Protein AF-A0A6A5FT35-F1 (afdb_monomer)

Nearest PDB structures (foldseek):
  9bia-assembly1_C  TM=5.979E-01  e=2.355E+00  Mus musculus
  7sqc-assembly1_C3  TM=4.620E-01  e=4.413E+00  Chlamydomonas reinhardtii
  7sqc-assembly1_C2  TM=5.508E-01  e=6.969E+00  Chlamydomonas reinhardtii
  5h5m-assembly2_B  TM=4.288E-01  e=5.872E+00  Caenorhabditis elegans

Foldseek 3Di:
DPPPPVVVVPPPPPVDDPPPQPPPDLALQHHPVLVVVLVVLLVVLVVVLVVLVPPDPPPPLSVVLNVLSVVLNVLSVVLVVLSVPDDRDPVSSVVSVVSSVVSVVSVVVSCVVNDDDDPPQDPVSVVVVVVVVVVCVVDVPPPPDPDPPDDDD

Secondary structure (DSSP, 8-state):
---HHHHGGG--SSS----------TTSSS-HHHHHHHHHHHHHHHHHHHHHHTS-TT-HHHHHHHHHHHHHHHHHHHHHHHHHHS-S-HHHHHHHHHHHHHHHHHHHHHHHHHSPPPPPPPHHHHHHHHHHHHHHHHS-----PPP------

pLDDT: mean 76.24, std 18.83, range [37.91, 96.94]

Sequence (153 aa):
MLRSAELRMISLHDGIIPYERPPRTKYFFLNKFETKVLHAKKELIKGKIFQLENQDGNDALVQHKLELYRTYLTQIRKVFRMQKKLEETWQNRMKVVAAYLNILAGERKLIRAIAPPPPPLTKFQKLVSRVRNVIRSIFPNRRLRPSDNTQNI

Mean predicted aligned error: 15.35 Å

Structure (mmCIF, N/CA/C/O backbone):
data_AF-A0A6A5FT35-F1
#
_entry.id   AF-A0A6A5FT35-F1
#
loop_
_atom_site.group_PDB
_atom_site.id
_atom_site.type_symbol
_atom_site.label_atom_id
_atom_site.label_alt_id
_atom_site.label_comp_id
_atom_site.label_asym_id
_atom_site.label_entity_id
_atom_site.label_seq_id
_atom_site.pdbx_PDB_ins_code
_atom_site.Cartn_x
_atom_site.Cartn_y
_atom_site.Cartn_z
_atom_site.occupancy
_atom_site.B_iso_or_equiv
_atom_site.auth_seq_id
_atom_site.auth_comp_id
_atom_site.auth_asym_id
_atom_site.auth_atom_id
_atom_site.pdbx_PDB_model_num
ATOM 1 N N . MET A 1 1 ? -26.461 -18.110 13.852 1.00 42.62 1 MET A N 1
ATOM 2 C CA . MET A 1 1 ? -27.172 -16.826 14.051 1.00 42.62 1 MET A CA 1
ATOM 3 C C . MET A 1 1 ? -26.137 -15.717 14.223 1.00 42.62 1 MET A C 1
ATOM 5 O O . MET A 1 1 ? -25.525 -15.643 15.273 1.00 42.62 1 MET A O 1
ATOM 9 N N . LEU A 1 2 ? -25.865 -14.926 13.179 1.00 42.78 2 LEU A N 1
ATOM 10 C CA . LEU A 1 2 ? -24.799 -13.899 13.156 1.00 42.78 2 LEU A CA 1
ATOM 11 C C . LEU A 1 2 ? -25.266 -12.585 12.492 1.00 42.78 2 LEU A C 1
ATOM 13 O O . LEU A 1 2 ? -24.467 -11.847 11.938 1.00 42.78 2 LEU A O 1
ATOM 17 N N . ARG A 1 3 ? -26.572 -12.282 12.507 1.00 51.28 3 ARG A N 1
ATOM 18 C CA . ARG A 1 3 ? -27.129 -11.141 11.749 1.00 51.28 3 ARG A CA 1
ATOM 19 C C . ARG A 1 3 ? -27.288 -9.837 12.538 1.00 51.28 3 ARG A C 1
ATOM 21 O O . ARG A 1 3 ? -27.455 -8.792 11.927 1.00 51.28 3 ARG A O 1
ATOM 28 N N . SER A 1 4 ? -27.200 -9.858 13.866 1.00 48.97 4 SER A N 1
ATOM 29 C CA . SER A 1 4 ? -27.572 -8.694 14.690 1.00 48.97 4 SER A CA 1
ATOM 30 C C . SER A 1 4 ? -26.420 -7.713 14.956 1.00 48.97 4 SER A C 1
ATOM 32 O O . SER A 1 4 ? -26.660 -6.524 15.146 1.00 48.97 4 SER A O 1
ATOM 34 N N . ALA A 1 5 ? -25.169 -8.188 14.961 1.00 51.47 5 ALA A N 1
ATOM 35 C CA . ALA A 1 5 ? -23.998 -7.357 15.268 1.00 51.47 5 ALA A CA 1
ATOM 36 C C . ALA A 1 5 ? -23.511 -6.538 14.058 1.00 51.47 5 ALA A C 1
ATOM 38 O O . ALA A 1 5 ? -23.073 -5.401 14.219 1.00 51.47 5 ALA A O 1
ATOM 39 N N . GLU A 1 6 ? -23.645 -7.077 12.843 1.00 46.59 6 GLU A N 1
ATOM 40 C CA . GLU A 1 6 ? -23.277 -6.367 11.608 1.00 46.59 6 GLU A CA 1
ATOM 41 C C . GLU A 1 6 ? -24.262 -5.235 11.275 1.00 46.59 6 GLU A C 1
ATOM 43 O O . GLU A 1 6 ? -23.854 -4.191 10.769 1.00 46.59 6 GLU A O 1
ATOM 48 N N . LEU A 1 7 ? -25.540 -5.384 11.644 1.00 44.22 7 LEU A N 1
ATOM 49 C CA . LEU A 1 7 ? -26.573 -4.375 11.384 1.00 44.22 7 LEU A CA 1
ATOM 50 C C . LEU A 1 7 ? -26.484 -3.140 12.295 1.00 44.22 7 LEU A C 1
ATOM 52 O O . LEU A 1 7 ? -26.948 -2.072 11.906 1.00 44.22 7 LEU A O 1
ATOM 56 N N . ARG A 1 8 ? -25.834 -3.221 13.465 1.00 47.66 8 ARG A N 1
ATOM 57 C CA . ARG A 1 8 ? -25.647 -2.044 14.340 1.00 47.66 8 ARG A CA 1
ATOM 58 C C . ARG A 1 8 ? -24.552 -1.089 13.864 1.00 47.66 8 ARG A C 1
ATOM 60 O O . ARG A 1 8 ? -24.572 0.078 14.233 1.00 47.66 8 ARG A O 1
ATOM 67 N N . MET A 1 9 ? -23.638 -1.538 13.004 1.00 46.88 9 MET A N 1
ATOM 68 C CA . MET A 1 9 ? -22.592 -0.672 12.440 1.00 46.88 9 MET A CA 1
ATOM 69 C C . MET A 1 9 ? -23.076 0.195 11.265 1.00 46.88 9 MET A C 1
ATOM 71 O O . MET A 1 9 ? -22.344 1.080 10.828 1.00 46.88 9 MET A O 1
ATOM 75 N N . ILE A 1 10 ? -24.291 -0.050 10.754 1.00 43.03 10 ILE A N 1
ATOM 76 C CA . ILE A 1 10 ? -24.876 0.653 9.595 1.00 43.03 10 ILE A CA 1
ATOM 77 C C . ILE A 1 10 ? -25.964 1.658 10.027 1.00 43.03 10 ILE A C 1
ATOM 79 O O . ILE A 1 10 ? -26.478 2.416 9.212 1.00 43.03 10 ILE A O 1
ATOM 83 N N . SER A 1 11 ? -26.251 1.773 11.326 1.00 40.59 11 SER A N 1
ATOM 84 C CA . SER A 1 11 ? -27.095 2.840 11.882 1.00 40.59 11 SER A CA 1
ATOM 85 C C . SER A 1 11 ? -26.314 4.161 12.007 1.00 40.59 11 SER A C 1
ATOM 87 O O . SER A 1 11 ? -26.211 4.755 13.075 1.00 40.59 11 SER A O 1
ATOM 89 N N . LEU A 1 12 ? -25.729 4.615 10.898 1.00 47.69 12 LEU A N 1
ATOM 90 C CA . LEU A 1 12 ? -25.117 5.937 10.716 1.00 47.69 12 LEU A CA 1
ATOM 91 C C . LEU A 1 12 ? -26.160 6.978 10.258 1.00 47.69 12 LEU A C 1
ATOM 93 O O . LEU A 1 12 ? -25.798 7.958 9.613 1.00 47.69 12 LEU A O 1
ATOM 97 N N . HIS A 1 13 ? -27.448 6.758 10.547 1.00 43.94 13 HIS A N 1
ATOM 98 C CA . HIS A 1 13 ? -28.528 7.593 10.016 1.00 43.94 13 HIS A CA 1
ATOM 99 C C . HIS A 1 13 ? -28.960 8.769 10.906 1.00 43.94 13 HIS A C 1
ATOM 101 O O . HIS A 1 13 ? -29.529 9.708 10.363 1.00 43.94 13 HIS A O 1
ATOM 107 N N . ASP A 1 14 ? -28.581 8.811 12.190 1.00 43.44 14 ASP A N 1
ATOM 108 C CA . ASP A 1 14 ? -29.078 9.847 13.120 1.00 43.44 14 ASP A CA 1
ATOM 109 C C . ASP A 1 14 ? -27.995 10.782 13.690 1.00 43.44 14 ASP A C 1
ATOM 111 O O . ASP A 1 14 ? -28.213 11.476 14.676 1.00 43.44 14 ASP A O 1
ATOM 115 N N . GLY A 1 15 ? -26.792 10.819 13.107 1.00 46.22 15 GLY A N 1
ATOM 116 C CA . GLY A 1 15 ? -25.751 11.782 13.514 1.00 46.22 15 GLY A CA 1
ATOM 117 C C . GLY A 1 15 ? -25.141 11.566 14.910 1.00 46.22 15 GLY A C 1
ATOM 118 O O . GLY A 1 15 ? -24.218 12.286 15.288 1.00 46.22 15 GLY A O 1
ATOM 119 N N . ILE A 1 16 ? -25.577 10.550 15.657 1.00 45.91 16 ILE A N 1
ATOM 120 C CA . ILE A 1 16 ? -25.011 10.197 16.960 1.00 45.91 16 ILE A CA 1
ATOM 121 C C . ILE A 1 16 ? -23.946 9.119 16.751 1.00 45.91 16 ILE A C 1
ATOM 123 O O . ILE A 1 16 ? -24.238 7.935 16.597 1.00 45.91 16 ILE A O 1
ATOM 127 N N . ILE A 1 17 ? -22.680 9.538 16.735 1.00 53.47 17 ILE A N 1
ATOM 128 C CA . ILE A 1 17 ? -21.546 8.618 16.868 1.00 53.47 17 ILE A CA 1
ATOM 129 C C . ILE A 1 17 ? -21.609 8.068 18.300 1.00 53.47 17 ILE A C 1
ATOM 131 O O . ILE A 1 17 ? -21.490 8.870 19.229 1.00 53.47 17 ILE A O 1
ATOM 135 N N . PRO A 1 18 ? -21.779 6.750 18.525 1.00 49.22 18 PRO A N 1
ATOM 136 C CA . PRO A 1 18 ? -21.770 6.210 19.875 1.00 49.22 18 PRO A CA 1
ATOM 137 C C . PRO A 1 18 ? -20.421 6.532 20.528 1.00 49.22 18 PRO A C 1
ATOM 139 O O . PRO A 1 18 ? -19.366 6.073 20.084 1.00 49.22 18 PRO A O 1
ATOM 142 N N . TYR A 1 19 ? -20.475 7.363 21.571 1.00 47.44 19 TYR A N 1
ATOM 143 C CA . TYR A 1 19 ? -19.347 7.825 22.389 1.00 47.44 19 TYR A CA 1
ATOM 144 C C . TYR A 1 19 ? -18.836 6.737 23.347 1.00 47.44 19 TYR A C 1
ATOM 146 O O . TYR A 1 19 ? -18.111 7.022 24.298 1.00 47.44 19 TYR A O 1
ATOM 154 N N . GLU A 1 20 ? -19.205 5.477 23.123 1.00 50.28 20 GLU A N 1
ATOM 155 C CA . GLU A 1 20 ? -18.593 4.369 23.835 1.00 50.28 20 GLU A CA 1
ATOM 156 C C . GLU A 1 20 ? -17.197 4.176 23.270 1.00 50.28 20 GLU A C 1
ATOM 158 O O . GLU A 1 20 ? -17.022 3.758 22.122 1.00 50.28 20 GLU A O 1
ATOM 163 N N . ARG A 1 21 ? -16.196 4.528 24.086 1.00 49.28 21 ARG A N 1
ATOM 164 C CA . ARG A 1 21 ? -14.797 4.206 23.832 1.00 49.28 21 ARG A CA 1
ATOM 165 C C . ARG A 1 21 ? -14.744 2.701 23.551 1.00 49.28 21 ARG A C 1
ATOM 167 O O . ARG A 1 21 ? -14.958 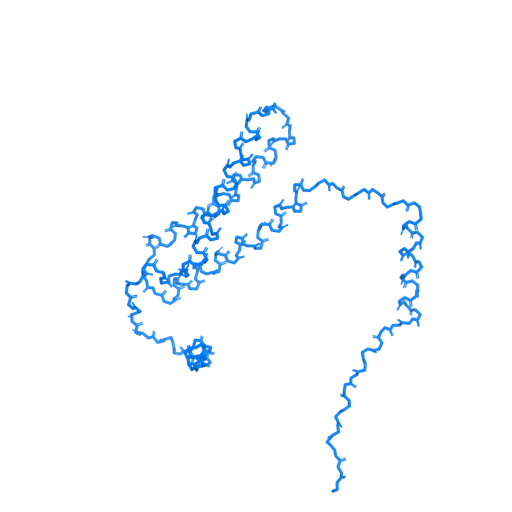1.913 24.474 1.00 49.28 21 ARG A O 1
ATOM 174 N N . PRO A 1 22 ? -14.497 2.290 22.302 1.00 50.09 22 PRO A N 1
ATOM 175 C CA . PRO A 1 22 ? -14.442 0.881 21.977 1.00 50.09 22 PRO A CA 1
ATOM 176 C C . PRO A 1 22 ? -13.322 0.257 22.812 1.00 50.09 22 PRO A C 1
ATOM 178 O O . PRO A 1 22 ? -12.327 0.935 23.099 1.00 50.09 22 PRO A O 1
ATOM 181 N N . PRO A 1 23 ? -13.467 -1.004 23.249 1.00 51.94 23 PRO A N 1
ATOM 182 C CA . PRO A 1 23 ? -12.411 -1.671 23.991 1.00 51.94 23 PRO A CA 1
ATOM 183 C C . PRO A 1 23 ? -11.104 -1.530 23.206 1.00 51.94 23 PRO A C 1
ATOM 185 O O . PRO A 1 23 ? -11.115 -1.724 21.984 1.00 51.94 23 PRO A O 1
ATOM 188 N N . ARG A 1 24 ? -10.015 -1.163 23.909 1.00 53.00 24 ARG A N 1
ATOM 189 C CA . ARG A 1 24 ? -8.640 -1.047 23.386 1.00 53.00 24 ARG A CA 1
ATOM 190 C C . ARG A 1 24 ? -8.233 -2.372 22.766 1.00 53.00 24 ARG A C 1
ATOM 192 O O . ARG A 1 24 ? -7.619 -3.235 23.390 1.00 53.00 24 ARG A O 1
ATOM 199 N N . THR A 1 25 ? -8.660 -2.577 21.540 1.00 62.00 25 THR A N 1
ATOM 200 C CA . THR A 1 25 ? -8.429 -3.791 20.792 1.00 62.00 25 THR A CA 1
ATOM 201 C C . THR A 1 25 ? -7.322 -3.463 19.818 1.00 62.00 25 THR A C 1
ATOM 203 O O . THR A 1 25 ? -7.353 -2.448 19.128 1.00 62.00 25 THR A O 1
ATOM 206 N N . LYS A 1 26 ? -6.354 -4.374 19.700 1.00 68.00 26 LYS A N 1
ATOM 207 C CA . LYS A 1 26 ? -5.246 -4.315 18.729 1.00 68.00 26 LYS A CA 1
ATOM 208 C C . LYS A 1 26 ? -5.698 -4.060 17.272 1.00 68.00 26 LYS A C 1
ATOM 210 O O . LYS A 1 26 ? -4.862 -3.823 16.406 1.00 68.00 26 LYS A O 1
ATOM 215 N N . TYR A 1 27 ? -7.004 -4.130 17.010 1.00 79.31 27 TYR A N 1
ATOM 216 C CA . TYR A 1 27 ? -7.665 -4.060 15.716 1.00 79.31 27 TYR A CA 1
ATOM 217 C C . TYR A 1 27 ? -8.773 -2.994 15.652 1.00 79.31 27 TYR A C 1
ATOM 219 O O . TYR A 1 27 ? -9.692 -3.120 14.844 1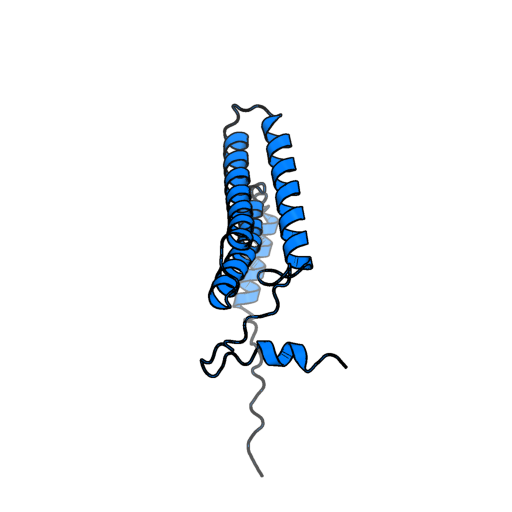.00 79.31 27 TYR A O 1
ATOM 227 N N . PHE A 1 28 ? -8.714 -1.954 16.496 1.00 84.50 28 PHE A N 1
ATOM 228 C CA . PHE A 1 28 ? -9.722 -0.890 16.493 1.00 84.50 28 PHE A CA 1
ATOM 229 C C . PHE A 1 28 ? -9.808 -0.158 15.139 1.00 84.50 28 PHE A C 1
ATOM 231 O O . PHE A 1 28 ? -10.892 0.019 14.577 1.00 84.50 28 PHE A O 1
ATOM 238 N N . PHE A 1 29 ? -8.658 0.256 14.596 1.00 88.50 29 PHE A N 1
ATOM 239 C CA . PHE A 1 29 ? -8.599 1.024 13.351 1.00 88.50 29 PHE A CA 1
ATOM 240 C C . PHE A 1 29 ? -8.837 0.175 12.100 1.00 88.50 29 PHE A C 1
ATOM 242 O O . PHE A 1 29 ? -9.652 0.542 11.258 1.00 88.50 29 PHE A O 1
ATOM 249 N N . LEU A 1 30 ? -8.108 -0.936 11.979 1.00 88.94 30 LEU A N 1
ATOM 250 C CA . LEU A 1 30 ? -8.247 -1.929 10.918 1.00 88.94 30 LEU A CA 1
ATOM 251 C C . LEU A 1 30 ? -8.382 -3.302 11.562 1.00 88.94 30 LEU A C 1
ATOM 253 O O . LEU A 1 30 ? -7.687 -3.614 12.534 1.00 88.94 30 LEU A O 1
ATOM 257 N N . ASN A 1 31 ? -9.222 -4.152 10.987 1.00 88.31 31 ASN A N 1
ATOM 258 C CA . ASN A 1 31 ? -9.375 -5.512 11.470 1.00 88.31 31 ASN A CA 1
ATOM 259 C C . ASN A 1 31 ? -8.092 -6.343 11.221 1.00 88.31 31 ASN A C 1
ATOM 261 O O . ASN A 1 31 ? -7.160 -5.946 10.504 1.00 88.31 31 ASN A O 1
ATOM 265 N N . LYS A 1 32 ? -8.027 -7.536 11.823 1.00 87.19 32 LYS A N 1
ATOM 266 C CA . LYS A 1 32 ? -6.861 -8.431 11.710 1.00 87.19 32 LYS A CA 1
ATOM 267 C C . LYS A 1 32 ? -6.538 -8.801 10.261 1.00 87.19 32 LYS A C 1
ATOM 269 O O . LYS A 1 32 ? -5.362 -8.888 9.902 1.00 87.19 32 LYS A O 1
ATOM 274 N N . PHE A 1 33 ? -7.561 -9.017 9.440 1.00 88.38 33 PHE A N 1
ATOM 275 C CA . PHE A 1 33 ? -7.402 -9.383 8.038 1.00 88.38 33 PHE A CA 1
ATOM 276 C C . PHE A 1 33 ? -6.856 -8.212 7.210 1.00 88.38 33 PHE A C 1
ATOM 278 O O . PHE A 1 33 ? -5.841 -8.366 6.536 1.00 88.38 33 PHE A O 1
ATOM 285 N N . GLU A 1 34 ? -7.447 -7.026 7.329 1.00 89.38 34 GLU A N 1
ATOM 286 C CA . GLU A 1 34 ? -7.016 -5.788 6.668 1.00 89.38 34 GLU A CA 1
ATOM 287 C C . GLU A 1 34 ? -5.564 -5.447 7.015 1.00 89.38 34 GLU A C 1
ATOM 289 O O . GLU A 1 34 ? -4.754 -5.147 6.134 1.00 89.38 34 GLU A O 1
ATOM 294 N N . THR A 1 35 ? -5.203 -5.59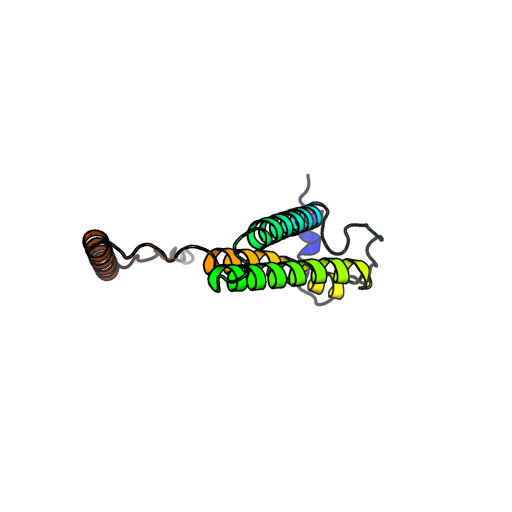0 8.292 1.00 90.25 35 THR A N 1
ATOM 295 C CA . THR A 1 35 ? -3.825 -5.417 8.766 1.00 90.25 35 THR A CA 1
ATOM 296 C C . THR A 1 35 ? -2.875 -6.413 8.097 1.00 90.25 35 THR A C 1
ATOM 298 O O . THR A 1 35 ? -1.803 -6.026 7.624 1.00 90.25 35 THR A O 1
ATOM 301 N N . LYS A 1 36 ? -3.264 -7.694 7.998 1.00 92.06 36 LYS A N 1
ATOM 302 C CA . LYS A 1 36 ? -2.469 -8.734 7.323 1.00 92.06 36 LYS A CA 1
ATOM 303 C C . LYS A 1 36 ? -2.291 -8.426 5.834 1.00 92.06 36 LYS A C 1
ATOM 305 O O . LYS A 1 36 ? -1.178 -8.544 5.324 1.00 92.06 36 LYS A O 1
ATOM 310 N N . VAL A 1 37 ? -3.347 -7.974 5.156 1.00 92.31 37 VAL A N 1
ATOM 311 C CA . VAL A 1 37 ? -3.303 -7.543 3.749 1.00 92.31 37 VAL A CA 1
ATOM 312 C C . VAL A 1 37 ? -2.320 -6.385 3.566 1.00 92.31 37 VAL A C 1
ATOM 314 O O . VAL A 1 37 ? -1.502 -6.413 2.648 1.00 92.31 37 VAL A O 1
ATOM 317 N N . LEU A 1 38 ? -2.347 -5.389 4.454 1.00 94.25 38 LEU A N 1
ATOM 318 C CA . LEU A 1 38 ? -1.443 -4.241 4.390 1.00 94.25 38 LEU A CA 1
ATOM 319 C C . LEU A 1 38 ? 0.028 -4.652 4.591 1.00 94.25 38 LEU A C 1
ATOM 321 O O . LEU A 1 38 ? 0.909 -4.166 3.880 1.00 94.25 38 LEU A O 1
ATOM 325 N N . HIS A 1 39 ? 0.295 -5.581 5.514 1.00 94.81 39 HIS A N 1
ATOM 326 C CA . HIS A 1 39 ? 1.625 -6.166 5.706 1.00 94.81 39 HIS A CA 1
ATOM 327 C C . HIS A 1 39 ? 2.106 -6.936 4.473 1.00 94.81 39 HIS A C 1
ATOM 329 O O . HIS A 1 39 ? 3.224 -6.704 4.019 1.00 94.81 39 HIS A O 1
ATOM 335 N N . ALA A 1 40 ? 1.263 -7.798 3.901 1.00 94.81 40 ALA A N 1
ATOM 336 C CA . ALA A 1 40 ? 1.604 -8.554 2.699 1.00 94.81 40 ALA A CA 1
ATOM 337 C C . ALA A 1 40 ? 1.952 -7.623 1.526 1.00 94.81 40 ALA A C 1
ATOM 339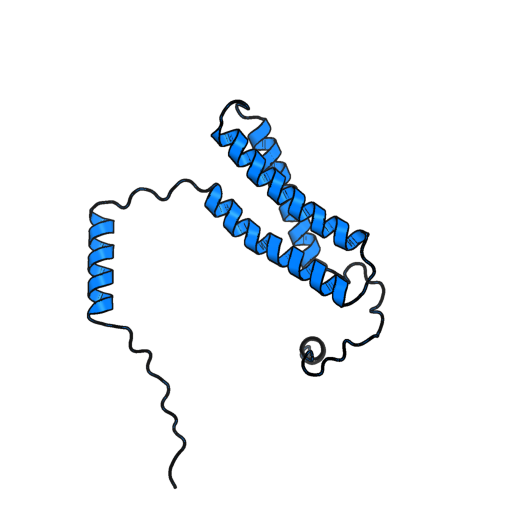 O O . ALA A 1 40 ? 2.975 -7.807 0.870 1.00 94.81 40 ALA A O 1
ATOM 340 N N . LYS A 1 41 ? 1.162 -6.560 1.315 1.00 94.50 41 LYS A N 1
ATOM 341 C CA . LYS A 1 41 ? 1.443 -5.544 0.287 1.00 94.50 41 LYS A CA 1
ATOM 342 C C . LYS A 1 41 ? 2.759 -4.817 0.539 1.00 94.50 41 LYS A C 1
ATOM 344 O O . LYS A 1 41 ? 3.531 -4.616 -0.391 1.00 94.50 41 LYS A O 1
ATOM 349 N N . LYS A 1 42 ? 3.043 -4.437 1.786 1.00 96.62 42 LYS A N 1
ATOM 350 C CA . LYS A 1 42 ? 4.304 -3.780 2.152 1.00 96.62 42 LYS A CA 1
ATOM 351 C C . LYS A 1 42 ? 5.517 -4.634 1.773 1.00 96.62 42 LYS A C 1
ATOM 353 O O . LYS A 1 42 ? 6.458 -4.107 1.182 1.00 96.62 42 LYS A O 1
ATOM 358 N N . GLU A 1 43 ? 5.506 -5.916 2.128 1.00 96.94 43 GLU A N 1
ATOM 359 C CA . GLU A 1 43 ? 6.636 -6.811 1.856 1.00 96.94 43 GLU A CA 1
ATOM 360 C C . GLU A 1 43 ? 6.745 -7.154 0.363 1.00 96.94 43 GLU A C 1
ATOM 362 O O . GLU A 1 43 ? 7.848 -7.137 -0.177 1.00 96.94 43 GLU A O 1
ATOM 367 N N . LEU A 1 44 ? 5.621 -7.315 -0.345 1.00 95.31 44 LEU A N 1
ATOM 368 C CA . LEU A 1 44 ? 5.616 -7.465 -1.805 1.00 95.31 44 LEU A CA 1
ATOM 369 C C . LEU A 1 44 ? 6.306 -6.281 -2.503 1.00 95.31 44 LEU A C 1
ATOM 371 O O . LEU A 1 44 ? 7.161 -6.473 -3.364 1.00 95.31 44 LEU A O 1
ATOM 375 N N . ILE A 1 45 ? 5.951 -5.050 -2.125 1.00 95.50 45 ILE A N 1
ATOM 376 C CA . ILE A 1 45 ? 6.490 -3.835 -2.751 1.00 95.50 45 ILE A CA 1
ATOM 377 C C . ILE A 1 45 ? 7.970 -3.649 -2.422 1.00 95.50 45 ILE A C 1
ATOM 379 O O . ILE A 1 45 ? 8.740 -3.275 -3.300 1.00 95.50 45 ILE A O 1
ATOM 383 N N . LYS A 1 46 ? 8.398 -3.964 -1.195 1.00 95.94 46 LYS A N 1
ATOM 384 C CA . LYS A 1 46 ? 9.827 -4.013 -0.858 1.00 95.94 46 LYS A CA 1
ATOM 385 C C . LYS A 1 46 ? 10.586 -5.007 -1.732 1.00 95.94 46 LYS A C 1
ATOM 387 O O . LYS A 1 46 ? 11.643 -4.657 -2.238 1.00 95.94 46 LYS A O 1
ATOM 392 N N . GLY A 1 47 ? 10.036 -6.205 -1.936 1.00 95.31 47 GLY A N 1
ATOM 393 C CA . GLY A 1 47 ? 10.628 -7.201 -2.828 1.00 95.31 47 GLY A CA 1
ATOM 394 C C . GLY A 1 47 ? 10.768 -6.681 -4.260 1.00 95.31 47 GLY A C 1
ATOM 395 O O . GLY A 1 47 ? 11.803 -6.883 -4.883 1.00 95.31 47 GLY A O 1
ATOM 396 N N . LYS A 1 48 ? 9.769 -5.945 -4.765 1.00 93.69 48 LYS A N 1
ATOM 397 C CA . LYS A 1 48 ? 9.831 -5.308 -6.092 1.00 93.69 48 LYS A CA 1
ATOM 398 C C . LYS A 1 48 ? 10.880 -4.205 -6.185 1.00 93.69 48 LYS A C 1
ATOM 400 O O . LYS A 1 48 ? 11.583 -4.145 -7.185 1.00 93.69 48 LYS A O 1
ATOM 405 N N . ILE A 1 49 ? 11.004 -3.371 -5.155 1.00 94.19 49 ILE A N 1
ATOM 406 C CA . ILE A 1 49 ? 12.053 -2.344 -5.084 1.00 94.19 49 ILE A CA 1
ATOM 407 C C . ILE A 1 49 ? 13.429 -3.009 -5.102 1.00 94.19 49 ILE A C 1
ATOM 409 O O . ILE A 1 49 ? 14.235 -2.674 -5.957 1.00 94.19 49 ILE A O 1
ATOM 413 N N . PHE A 1 50 ? 13.652 -4.011 -4.248 1.00 93.81 50 PHE A N 1
ATOM 414 C CA . PHE A 1 50 ? 14.919 -4.741 -4.189 1.00 93.81 50 PHE A CA 1
ATOM 415 C C . PHE A 1 50 ? 15.283 -5.393 -5.533 1.00 93.81 50 PHE A C 1
ATOM 417 O O . PHE A 1 50 ? 16.419 -5.308 -5.978 1.00 93.81 50 PHE A O 1
ATOM 424 N N . GLN A 1 51 ? 14.311 -6.003 -6.223 1.00 91.50 51 GLN A N 1
ATOM 425 C CA . GLN A 1 51 ? 14.526 -6.581 -7.556 1.00 91.50 51 GLN A CA 1
ATOM 426 C C . GLN A 1 51 ? 14.947 -5.539 -8.598 1.00 91.50 51 GLN A C 1
ATOM 428 O O . GLN A 1 51 ? 15.798 -5.838 -9.427 1.00 91.50 51 GLN A O 1
ATOM 433 N N . LEU A 1 52 ? 14.347 -4.347 -8.571 1.00 89.88 52 LEU A N 1
ATOM 434 C CA . LEU A 1 52 ? 14.654 -3.269 -9.513 1.00 89.88 52 LEU A CA 1
ATOM 435 C C . LEU A 1 52 ? 15.957 -2.536 -9.177 1.00 89.88 52 LEU A C 1
ATOM 437 O O . LEU A 1 52 ? 16.645 -2.100 -10.087 1.00 89.88 52 LEU A O 1
ATOM 441 N N . GLU A 1 53 ? 16.311 -2.411 -7.898 1.00 89.00 53 GLU A N 1
ATOM 442 C CA . GLU A 1 53 ? 17.591 -1.825 -7.469 1.00 89.00 53 GLU A CA 1
ATOM 443 C C . GLU A 1 53 ? 18.793 -2.678 -7.903 1.00 89.00 53 GLU A C 1
ATOM 445 O O . GLU A 1 53 ? 19.879 -2.141 -8.082 1.00 89.00 53 GLU A O 1
ATOM 450 N N . ASN A 1 54 ? 18.584 -3.980 -8.126 1.00 86.12 54 ASN A N 1
ATOM 451 C CA . ASN A 1 54 ? 19.594 -4.894 -8.668 1.00 86.12 54 ASN A CA 1
ATOM 452 C C . ASN A 1 54 ? 19.667 -4.892 -10.213 1.00 86.12 54 ASN A C 1
ATOM 454 O O . ASN A 1 54 ? 20.446 -5.656 -10.779 1.00 86.12 54 ASN A O 1
ATOM 458 N N . GLN A 1 55 ? 18.834 -4.102 -10.900 1.00 84.88 55 GLN A N 1
ATOM 459 C CA . GLN A 1 55 ? 18.920 -3.874 -12.350 1.00 84.88 55 GLN A CA 1
ATOM 460 C C . GLN A 1 55 ? 19.779 -2.637 -12.642 1.00 84.88 55 GLN A C 1
ATOM 462 O O . GLN A 1 55 ? 20.174 -1.925 -11.720 1.00 84.88 55 GLN A O 1
ATOM 467 N N . ASP A 1 56 ? 20.046 -2.355 -13.920 1.00 76.25 56 ASP A N 1
ATOM 468 C CA . ASP A 1 56 ? 20.782 -1.154 -14.322 1.00 76.25 56 ASP A CA 1
ATOM 469 C C . ASP A 1 56 ? 20.094 0.121 -13.814 1.00 76.25 56 ASP A C 1
ATOM 471 O O . ASP A 1 56 ? 19.090 0.592 -14.354 1.00 76.25 56 ASP A O 1
ATOM 475 N N . GLY A 1 57 ? 20.673 0.712 -12.767 1.00 68.88 57 GLY A N 1
ATOM 476 C CA . GLY A 1 57 ? 20.142 1.892 -12.087 1.00 68.88 57 GLY A CA 1
ATOM 477 C C . GLY A 1 57 ? 20.126 3.164 -12.939 1.00 68.88 57 GLY A C 1
ATOM 478 O O . GLY A 1 57 ? 19.533 4.152 -12.522 1.00 68.88 57 GLY A O 1
ATOM 479 N N . ASN A 1 58 ? 20.730 3.159 -14.127 1.00 76.94 58 ASN A N 1
ATOM 480 C CA . ASN A 1 58 ? 20.716 4.302 -15.043 1.00 76.94 58 ASN A CA 1
ATOM 481 C C . ASN A 1 58 ? 19.595 4.234 -16.092 1.00 76.94 58 ASN A C 1
ATOM 483 O O . ASN A 1 58 ? 19.399 5.203 -16.823 1.00 76.94 58 ASN A O 1
ATOM 487 N N . ASP A 1 59 ? 18.831 3.137 -16.165 1.00 88.25 59 ASP A N 1
ATOM 488 C CA . ASP A 1 59 ? 17.661 3.076 -17.041 1.00 88.25 59 ASP A CA 1
ATOM 489 C C . ASP A 1 59 ? 16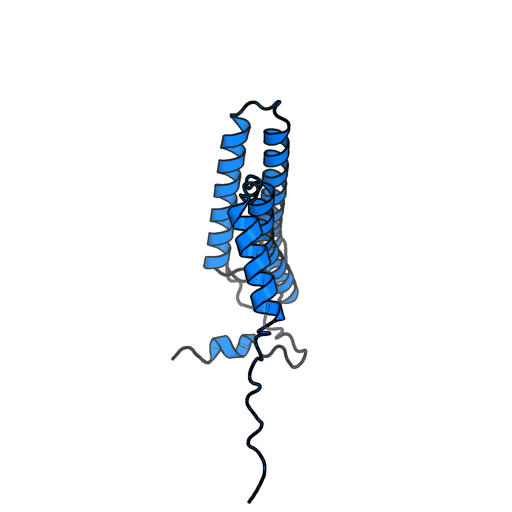.533 3.961 -16.480 1.00 88.25 59 ASP A C 1
ATOM 491 O O . ASP A 1 59 ? 16.010 3.747 -15.380 1.00 88.25 59 ASP A O 1
ATOM 495 N N . ALA A 1 60 ? 16.124 4.959 -17.267 1.00 87.94 60 ALA A N 1
ATOM 496 C CA . ALA A 1 60 ? 15.035 5.870 -16.934 1.00 87.94 60 ALA A CA 1
ATOM 497 C C . ALA A 1 60 ? 13.716 5.133 -16.635 1.00 87.94 60 ALA A C 1
ATOM 499 O O . ALA A 1 60 ? 12.949 5.557 -15.766 1.00 87.94 60 ALA A O 1
ATOM 500 N N . LEU A 1 61 ? 13.451 4.004 -17.302 1.00 88.25 61 LEU A N 1
ATOM 501 C CA . LEU A 1 61 ? 12.266 3.184 -17.045 1.00 88.25 61 LEU A CA 1
ATOM 502 C C . LEU A 1 61 ? 12.344 2.481 -15.688 1.00 88.25 61 LEU A C 1
ATOM 504 O O . LEU A 1 61 ? 11.328 2.370 -14.994 1.00 88.25 61 LEU A O 1
ATOM 508 N N . VAL A 1 62 ? 13.529 2.011 -15.297 1.00 89.81 62 VAL A N 1
ATOM 509 C CA . VAL A 1 62 ? 13.767 1.394 -13.984 1.00 89.81 62 VAL A CA 1
ATOM 510 C C . VAL A 1 62 ? 13.610 2.444 -12.887 1.00 89.81 62 VAL A C 1
ATOM 512 O O . VAL A 1 62 ? 12.872 2.207 -11.927 1.00 89.81 62 VAL A O 1
ATOM 515 N N . GLN A 1 63 ? 14.196 3.632 -13.062 1.00 90.62 63 GLN A N 1
ATOM 516 C CA . GLN A 1 63 ? 14.061 4.747 -12.119 1.00 90.62 63 GLN A CA 1
ATOM 517 C C . GLN A 1 63 ? 12.605 5.189 -11.944 1.00 90.62 63 GLN A C 1
ATOM 519 O O . GLN A 1 63 ? 12.129 5.317 -10.814 1.00 90.62 63 GLN A O 1
ATOM 524 N N . HIS A 1 64 ? 11.853 5.319 -13.040 1.00 91.38 64 HIS A N 1
ATOM 525 C CA . HIS A 1 64 ? 10.435 5.662 -12.969 1.00 91.38 64 HIS A CA 1
ATOM 526 C C . HIS A 1 64 ? 9.615 4.603 -12.209 1.00 91.38 64 HIS A C 1
ATOM 528 O O . HIS A 1 64 ? 8.803 4.927 -11.338 1.00 91.38 64 HIS A O 1
ATOM 534 N N . LYS A 1 65 ? 9.850 3.309 -12.472 1.00 91.56 65 LYS A N 1
ATOM 535 C CA . LYS A 1 65 ? 9.186 2.220 -11.732 1.00 91.56 65 LYS A CA 1
ATOM 536 C C . LYS A 1 65 ? 9.553 2.234 -10.246 1.00 91.56 65 LYS A C 1
ATOM 538 O O . LYS A 1 65 ? 8.673 2.042 -9.403 1.00 91.56 65 LYS A O 1
ATOM 543 N N . LEU A 1 66 ? 10.823 2.468 -9.914 1.00 93.38 66 LEU A N 1
ATOM 544 C CA . LEU A 1 66 ? 11.295 2.584 -8.532 1.00 93.38 66 LEU A CA 1
ATOM 545 C C . LEU A 1 66 ? 10.598 3.727 -7.794 1.00 93.38 66 LEU A C 1
ATOM 547 O O . LEU A 1 66 ? 10.144 3.533 -6.664 1.00 93.38 66 LEU A O 1
ATOM 551 N N . GLU A 1 67 ? 10.459 4.888 -8.427 1.00 94.12 67 GLU A N 1
ATOM 552 C CA . GLU A 1 67 ? 9.749 6.037 -7.865 1.00 94.12 67 GLU A CA 1
ATOM 553 C C . GLU A 1 67 ? 8.285 5.699 -7.545 1.00 94.12 67 GLU A C 1
ATOM 555 O O . GLU A 1 67 ? 7.813 5.940 -6.425 1.00 94.12 67 GLU A O 1
ATOM 560 N N . LEU A 1 68 ? 7.579 5.060 -8.483 1.00 94.94 68 LEU A N 1
ATOM 561 C CA . LEU A 1 68 ? 6.197 4.623 -8.287 1.00 94.94 68 LEU A CA 1
ATOM 562 C C . LEU A 1 68 ? 6.069 3.641 -7.110 1.00 94.94 68 LEU A C 1
ATOM 564 O O . LEU A 1 68 ? 5.199 3.806 -6.245 1.00 94.94 68 LEU A O 1
ATOM 568 N N . TYR A 1 69 ? 6.958 2.646 -7.022 1.00 95.75 69 TYR A N 1
ATOM 569 C CA . TYR A 1 69 ? 6.954 1.682 -5.920 1.00 95.75 69 TYR A CA 1
ATOM 570 C C . TYR A 1 69 ? 7.299 2.320 -4.567 1.00 95.75 69 TYR A C 1
ATOM 572 O O . TYR A 1 69 ? 6.627 2.040 -3.568 1.00 95.75 69 TYR A O 1
ATOM 580 N N . ARG A 1 70 ? 8.303 3.205 -4.507 1.00 95.56 70 ARG A N 1
ATOM 581 C CA . ARG A 1 70 ? 8.701 3.931 -3.285 1.00 95.56 70 ARG A CA 1
ATOM 582 C C . ARG A 1 70 ? 7.587 4.853 -2.788 1.00 95.56 70 ARG A C 1
ATOM 584 O O . ARG A 1 70 ? 7.306 4.894 -1.584 1.00 95.56 70 ARG A O 1
ATOM 591 N N . THR A 1 71 ? 6.898 5.530 -3.703 1.00 96.00 71 THR A N 1
ATOM 592 C CA . THR A 1 71 ? 5.728 6.364 -3.397 1.00 96.00 71 THR A CA 1
ATOM 593 C C . THR A 1 71 ? 4.613 5.526 -2.781 1.00 96.00 71 THR A C 1
ATOM 595 O O . THR A 1 71 ? 4.109 5.844 -1.700 1.00 96.00 71 THR A O 1
ATOM 598 N N . TYR A 1 72 ? 4.272 4.398 -3.403 1.00 96.50 72 TYR A N 1
ATOM 599 C CA . TYR A 1 72 ? 3.232 3.506 -2.897 1.00 96.50 72 TYR A CA 1
ATOM 600 C C . TYR A 1 72 ? 3.597 2.882 -1.535 1.00 96.50 72 TYR A C 1
ATOM 602 O O . TYR A 1 72 ? 2.773 2.847 -0.616 1.00 96.50 72 TYR A O 1
ATOM 610 N N . LEU A 1 73 ? 4.860 2.490 -1.329 1.00 96.69 73 LEU A N 1
ATOM 611 C CA . LEU A 1 73 ? 5.359 2.028 -0.028 1.00 96.69 73 LEU A CA 1
ATOM 612 C C . LEU A 1 73 ? 5.221 3.106 1.059 1.00 96.69 73 LEU A C 1
ATOM 614 O O . LEU A 1 73 ? 4.885 2.800 2.208 1.00 96.69 73 LEU A O 1
ATOM 618 N N . THR A 1 74 ? 5.460 4.370 0.710 1.00 96.75 74 THR A N 1
ATOM 619 C CA . THR A 1 74 ? 5.305 5.511 1.623 1.00 96.75 74 THR A CA 1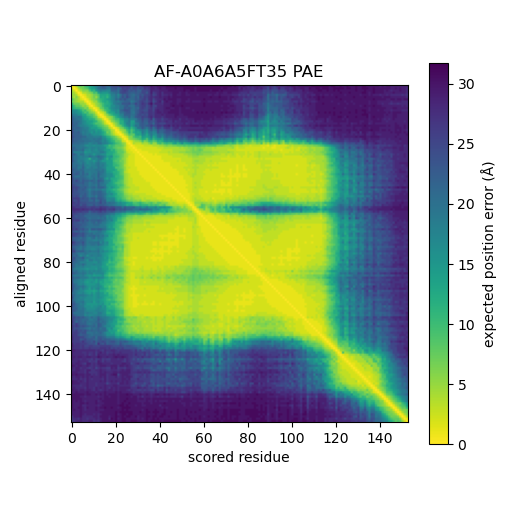
ATOM 620 C C . THR A 1 74 ? 3.850 5.694 2.046 1.00 96.75 74 THR A C 1
ATOM 622 O O . THR A 1 74 ? 3.579 5.881 3.236 1.00 96.75 74 THR A O 1
ATOM 625 N N . GLN A 1 75 ? 2.900 5.542 1.120 1.00 96.31 75 GLN A N 1
ATOM 626 C CA . GLN A 1 75 ? 1.471 5.567 1.439 1.00 96.31 75 GLN A CA 1
ATOM 627 C C . GLN A 1 75 ? 1.096 4.441 2.416 1.00 96.31 75 GLN A C 1
ATOM 629 O O . GLN A 1 75 ? 0.442 4.699 3.427 1.00 96.31 75 GLN A O 1
ATOM 634 N N . ILE A 1 76 ? 1.585 3.214 2.197 1.00 96.44 76 ILE A N 1
ATOM 635 C CA . ILE A 1 76 ? 1.365 2.088 3.123 1.00 96.44 76 ILE A CA 1
ATOM 636 C C . ILE A 1 76 ? 1.934 2.398 4.519 1.00 96.44 76 ILE A C 1
ATOM 638 O O . ILE A 1 76 ? 1.266 2.199 5.538 1.00 96.44 76 ILE A O 1
ATOM 642 N N . ARG A 1 77 ? 3.162 2.931 4.594 1.00 96.62 77 ARG A N 1
ATOM 643 C CA . ARG A 1 77 ? 3.798 3.335 5.863 1.00 96.62 77 ARG A CA 1
ATOM 644 C C . ARG A 1 77 ? 2.995 4.413 6.593 1.00 96.62 77 ARG A C 1
ATOM 646 O O . ARG A 1 77 ? 2.950 4.386 7.823 1.00 96.62 77 ARG A O 1
ATOM 653 N N . LYS A 1 78 ? 2.344 5.331 5.870 1.00 96.44 78 LYS A N 1
ATOM 654 C CA . LYS A 1 78 ? 1.462 6.352 6.453 1.00 96.44 78 LYS A CA 1
ATOM 655 C C . LYS A 1 78 ? 0.291 5.710 7.198 1.00 96.44 78 LYS A C 1
ATOM 657 O O . LYS A 1 78 ? 0.060 6.075 8.345 1.00 96.44 78 LYS A O 1
ATOM 662 N N . VAL A 1 79 ? -0.367 4.705 6.616 1.00 96.00 79 VAL A N 1
ATOM 663 C CA . VAL A 1 79 ? -1.469 3.973 7.274 1.00 96.00 79 VAL A CA 1
ATOM 664 C C . VAL A 1 79 ? -0.989 3.286 8.558 1.00 96.00 79 VAL A C 1
ATOM 666 O O . VAL A 1 79 ? -1.634 3.399 9.598 1.00 96.00 79 VAL A O 1
ATOM 669 N N . PHE A 1 80 ? 0.181 2.638 8.538 1.00 94.88 80 PHE A N 1
ATOM 670 C CA . PHE A 1 80 ? 0.770 2.063 9.756 1.00 94.88 80 PHE A CA 1
ATOM 671 C C . PHE A 1 80 ? 1.101 3.116 10.821 1.00 94.88 80 PHE A C 1
ATOM 673 O O . PHE A 1 80 ? 0.894 2.873 12.007 1.00 94.88 80 PHE A O 1
ATOM 680 N N . ARG A 1 81 ? 1.613 4.288 10.424 1.00 95.19 81 ARG A N 1
ATOM 681 C CA . ARG A 1 81 ? 1.876 5.393 11.359 1.00 95.19 81 ARG A CA 1
ATOM 682 C C . ARG A 1 81 ? 0.585 5.941 11.959 1.00 95.19 81 ARG A C 1
ATOM 684 O O . ARG A 1 81 ? 0.563 6.189 13.157 1.00 95.19 81 ARG A O 1
ATOM 691 N N . MET A 1 82 ? -0.472 6.088 11.160 1.00 93.69 82 MET A N 1
ATOM 692 C CA . MET A 1 82 ? -1.787 6.531 11.633 1.00 93.69 82 MET A CA 1
ATOM 693 C C . MET A 1 82 ? -2.334 5.581 12.702 1.00 93.69 82 MET A C 1
ATOM 695 O O . MET A 1 82 ? -2.696 6.044 13.773 1.00 93.69 82 MET A O 1
ATOM 699 N N . GLN A 1 83 ? -2.275 4.266 12.469 1.00 89.69 83 GLN A N 1
ATOM 700 C CA . GLN A 1 83 ? -2.701 3.261 13.454 1.00 89.69 83 GLN A CA 1
ATOM 701 C C . GLN A 1 83 ? -1.927 3.315 14.780 1.00 89.69 83 GLN A C 1
ATOM 703 O O . GLN A 1 83 ? -2.458 2.914 15.806 1.00 89.69 83 GLN A O 1
ATOM 708 N N . LYS A 1 84 ? -0.668 3.774 14.765 1.00 89.75 84 LYS A N 1
ATOM 709 C CA . LYS A 1 84 ? 0.178 3.862 15.967 1.00 89.75 84 LYS A CA 1
ATOM 710 C C . LYS A 1 84 ? 0.066 5.188 16.713 1.00 89.75 84 LYS A C 1
ATOM 712 O O . LYS A 1 84 ? 0.332 5.219 17.906 1.00 89.75 84 LYS A O 1
ATOM 717 N N . LYS A 1 85 ? -0.196 6.284 15.996 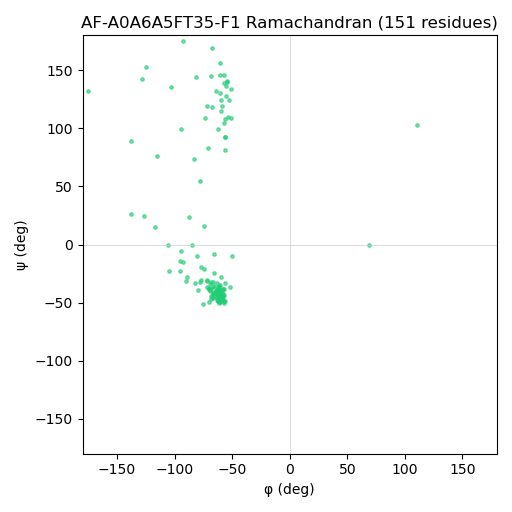1.00 91.69 85 LYS A N 1
ATOM 718 C CA . LYS A 1 85 ? -0.108 7.649 16.538 1.00 91.69 85 LYS A CA 1
ATOM 719 C C . LYS A 1 85 ? -1.459 8.294 16.813 1.00 91.69 85 LYS A C 1
ATOM 721 O O . LYS A 1 85 ? -1.502 9.253 17.570 1.00 91.69 85 LYS A O 1
ATOM 726 N N . LEU A 1 86 ? -2.524 7.845 16.153 1.00 89.12 86 LEU A N 1
ATOM 727 C CA . LEU A 1 86 ? -3.848 8.413 16.368 1.00 89.12 86 LEU A CA 1
ATOM 728 C C . LEU A 1 86 ? -4.484 7.813 17.615 1.00 89.12 86 LEU A C 1
ATOM 730 O O . LEU A 1 86 ? -4.346 6.623 17.889 1.00 89.12 86 LEU A O 1
ATOM 734 N N . GLU A 1 87 ? -5.231 8.645 18.327 1.00 89.25 87 GLU A N 1
ATOM 735 C CA . GLU A 1 87 ? -6.100 8.185 19.398 1.00 89.25 87 GLU A CA 1
ATOM 736 C C . GLU A 1 87 ? -7.261 7.363 18.836 1.00 89.25 87 GLU A C 1
ATOM 738 O O . GLU A 1 87 ? -7.779 7.646 17.746 1.00 89.25 87 GLU A O 1
ATOM 743 N N . GLU A 1 88 ? -7.672 6.350 19.593 1.00 86.81 88 GLU A N 1
ATOM 744 C CA . GLU A 1 88 ? -8.763 5.442 19.246 1.00 86.81 88 GLU A CA 1
ATOM 745 C C . GLU A 1 88 ? -10.123 6.151 19.339 1.00 86.81 88 GLU A C 1
ATOM 747 O O . GLU A 1 88 ? -10.836 6.066 20.336 1.00 86.81 88 GLU A O 1
ATOM 752 N N . THR A 1 89 ? -10.476 6.868 18.273 1.00 87.69 89 THR A N 1
ATOM 753 C CA . THR A 1 89 ? -11.781 7.511 18.080 1.00 87.69 89 THR A CA 1
ATOM 754 C C . THR A 1 89 ? -12.414 7.055 16.767 1.00 87.69 89 THR A C 1
ATOM 756 O O . THR A 1 89 ? -11.711 6.730 15.805 1.00 87.69 89 THR A O 1
ATOM 759 N N . TRP A 1 90 ? -13.748 7.063 16.680 1.00 82.88 90 TRP A N 1
ATOM 760 C CA . TRP A 1 90 ? -14.469 6.716 15.445 1.00 82.88 90 TRP A CA 1
ATOM 761 C C . TRP A 1 90 ? -14.068 7.594 14.254 1.00 82.88 90 TRP A C 1
ATOM 763 O O . TRP A 1 90 ? -13.889 7.092 13.145 1.00 82.88 90 TRP A O 1
ATOM 773 N N . GLN A 1 91 ? -13.839 8.889 14.485 1.00 87.88 91 GLN A N 1
ATOM 774 C CA . GLN A 1 91 ? -13.357 9.805 13.450 1.00 87.88 91 GLN A CA 1
ATOM 775 C C . GLN A 1 91 ? -11.977 9.389 12.920 1.00 87.88 91 GLN A C 1
ATOM 777 O O . GLN A 1 91 ? -11.757 9.340 11.708 1.00 87.88 91 GLN A O 1
ATOM 782 N N . ASN A 1 92 ? -11.042 9.041 13.809 1.00 90.50 92 ASN A N 1
ATOM 783 C CA . ASN A 1 92 ? -9.715 8.576 13.407 1.00 90.50 92 ASN A CA 1
ATOM 784 C C . ASN A 1 92 ? -9.770 7.199 12.740 1.00 90.50 92 ASN A C 1
ATOM 786 O O . ASN A 1 92 ? -9.045 6.969 11.772 1.00 90.50 92 ASN A O 1
ATOM 790 N N . ARG A 1 93 ? -10.679 6.320 13.173 1.00 88.25 93 ARG A N 1
ATOM 791 C CA . ARG A 1 93 ? -10.980 5.062 12.483 1.00 88.25 93 ARG A CA 1
ATOM 792 C C . ARG A 1 93 ? -11.415 5.294 11.048 1.00 88.25 93 ARG A C 1
ATOM 794 O O . ARG A 1 93 ? -10.802 4.720 10.154 1.00 88.25 93 ARG A O 1
ATOM 801 N N . MET A 1 94 ? -12.370 6.185 10.802 1.00 89.31 94 MET A N 1
ATOM 802 C CA . MET A 1 94 ? -12.782 6.519 9.436 1.00 89.31 94 MET A CA 1
ATOM 803 C C . MET A 1 94 ? -11.617 7.061 8.598 1.00 89.31 94 MET A C 1
ATOM 805 O O . MET A 1 94 ? -11.454 6.651 7.450 1.00 89.31 94 MET A O 1
ATOM 809 N N . LYS A 1 95 ? -10.740 7.897 9.175 1.00 92.12 95 LYS A N 1
ATOM 810 C CA . LYS A 1 95 ? -9.523 8.377 8.493 1.00 92.12 95 LYS A CA 1
ATOM 811 C C . LYS A 1 95 ? -8.570 7.235 8.126 1.00 92.12 95 LYS A C 1
ATOM 813 O O . LYS A 1 95 ? -8.044 7.218 7.013 1.00 92.12 95 LYS A O 1
ATOM 818 N N . VAL A 1 96 ? -8.325 6.291 9.039 1.00 92.69 96 VAL A N 1
ATOM 819 C CA . VAL A 1 96 ? -7.437 5.144 8.780 1.00 92.69 96 VAL A CA 1
ATOM 820 C C . VAL A 1 96 ? -8.044 4.207 7.737 1.00 92.69 96 VAL A C 1
ATOM 822 O O . VAL A 1 96 ? -7.344 3.815 6.805 1.00 92.69 96 VAL A O 1
ATOM 825 N N . VAL A 1 97 ? -9.336 3.889 7.850 1.00 91.31 97 VAL A N 1
ATOM 826 C CA . VAL A 1 97 ? -10.061 3.039 6.894 1.00 91.31 97 VAL A CA 1
ATOM 827 C C . VAL A 1 97 ? -10.064 3.672 5.502 1.00 91.31 97 VAL A C 1
AT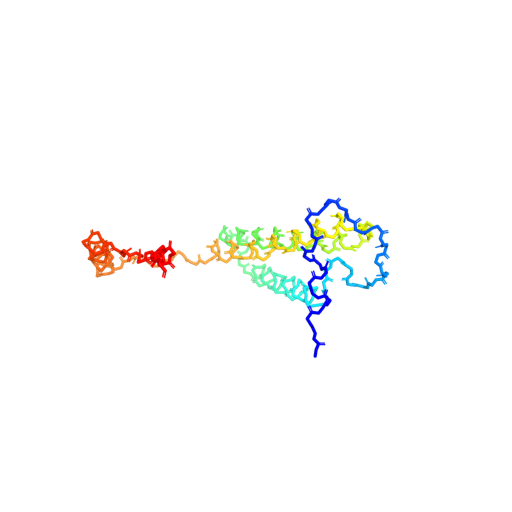OM 829 O O . VAL A 1 97 ? -9.732 3.003 4.527 1.00 91.31 97 VAL A O 1
ATOM 832 N N . ALA A 1 98 ? -10.335 4.975 5.390 1.00 92.25 98 ALA A N 1
ATOM 833 C CA . ALA A 1 98 ? -10.257 5.689 4.116 1.00 92.25 98 ALA A CA 1
ATOM 834 C C . ALA A 1 98 ? -8.842 5.634 3.516 1.00 92.25 98 ALA A C 1
ATOM 836 O O . ALA A 1 98 ? -8.673 5.371 2.325 1.00 92.25 98 ALA A O 1
ATOM 837 N N . ALA A 1 99 ? -7.806 5.821 4.339 1.00 94.25 99 ALA A N 1
ATOM 838 C CA . ALA A 1 99 ? -6.424 5.694 3.891 1.00 94.25 99 ALA A CA 1
ATOM 839 C C . ALA A 1 99 ? -6.095 4.262 3.428 1.00 94.25 99 ALA A C 1
ATOM 841 O O . ALA A 1 99 ? -5.425 4.099 2.412 1.00 94.25 99 ALA A O 1
ATOM 842 N N . TYR A 1 100 ? -6.604 3.234 4.112 1.00 94.56 100 TYR A N 1
ATOM 843 C CA . TYR A 1 100 ? -6.484 1.833 3.701 1.00 94.56 100 TYR A CA 1
ATOM 844 C C . TYR A 1 100 ? -7.171 1.557 2.354 1.00 94.56 100 TYR A C 1
ATOM 846 O O . TYR A 1 100 ? -6.555 0.973 1.462 1.00 94.56 100 TYR A O 1
ATOM 854 N N . LEU A 1 101 ? -8.402 2.033 2.151 1.00 91.62 101 LEU A N 1
ATOM 855 C CA . LEU A 1 101 ? -9.111 1.895 0.874 1.00 91.62 101 LEU A CA 1
ATOM 856 C C . LEU A 1 101 ? -8.369 2.599 -0.272 1.00 91.62 101 LEU A C 1
ATOM 858 O O . LEU A 1 101 ? -8.286 2.062 -1.380 1.00 91.62 101 LEU A O 1
ATOM 862 N N . ASN A 1 102 ? -7.746 3.748 0.004 1.00 93.81 102 ASN A N 1
ATOM 863 C CA . ASN A 1 102 ? -6.891 4.439 -0.959 1.00 93.81 102 ASN A CA 1
ATOM 864 C C . ASN A 1 102 ? -5.657 3.618 -1.357 1.00 93.81 102 ASN A C 1
ATOM 866 O O . ASN A 1 102 ? -5.261 3.681 -2.518 1.00 93.81 102 ASN A O 1
ATOM 870 N N . ILE A 1 103 ? -5.082 2.808 -0.457 1.00 94.44 103 ILE A N 1
ATOM 871 C CA . ILE A 1 103 ? -4.023 1.849 -0.818 1.00 94.44 103 ILE A CA 1
ATOM 872 C C . ILE A 1 103 ? -4.557 0.825 -1.822 1.00 94.44 103 ILE A C 1
ATOM 874 O O . ILE A 1 103 ? -3.943 0.616 -2.866 1.00 94.44 103 ILE A O 1
ATOM 878 N N . LEU A 1 104 ? -5.724 0.228 -1.562 1.00 91.06 104 LEU A N 1
ATOM 879 C CA . LEU A 1 104 ? -6.312 -0.770 -2.466 1.00 91.06 104 LEU A CA 1
ATOM 880 C C . LEU A 1 104 ? -6.618 -0.187 -3.855 1.00 91.06 104 LEU A C 1
ATOM 882 O O . LEU A 1 104 ? -6.362 -0.824 -4.877 1.00 91.06 104 LEU A O 1
ATOM 886 N N . ALA A 1 105 ? -7.141 1.038 -3.908 1.00 88.38 105 ALA A N 1
ATOM 887 C CA . ALA A 1 105 ? -7.386 1.737 -5.166 1.00 88.38 105 ALA A CA 1
ATOM 888 C C . ALA A 1 105 ? -6.078 2.146 -5.867 1.00 88.38 105 ALA A C 1
ATOM 890 O O . ALA A 1 105 ? -5.962 2.026 -7.090 1.00 88.38 105 ALA A O 1
ATOM 891 N N . GLY A 1 106 ? -5.090 2.606 -5.097 1.00 87.19 106 GLY A N 1
ATOM 892 C CA . GLY A 1 106 ? -3.761 2.987 -5.567 1.00 87.19 106 GLY A CA 1
ATOM 893 C C . GLY A 1 106 ? -3.003 1.823 -6.196 1.00 87.19 106 GLY A C 1
ATOM 894 O O . GLY A 1 106 ? -2.354 2.015 -7.218 1.00 87.19 106 GLY A O 1
ATOM 895 N N . GLU A 1 107 ? -3.167 0.604 -5.683 1.00 88.56 107 GLU A N 1
ATOM 896 C CA . GLU A 1 107 ? -2.573 -0.602 -6.269 1.00 88.56 107 GLU A CA 1
ATOM 897 C C . GLU A 1 107 ? -3.003 -0.813 -7.721 1.00 88.56 107 GLU A C 1
ATOM 899 O O . GLU A 1 107 ? -2.178 -1.074 -8.593 1.00 88.56 107 GLU A O 1
ATOM 904 N N . ARG A 1 108 ? -4.299 -0.649 -8.009 1.00 85.38 108 ARG A N 1
ATOM 905 C CA . ARG A 1 108 ? -4.819 -0.784 -9.376 1.00 85.38 108 ARG A CA 1
ATOM 906 C C . ARG A 1 108 ? -4.207 0.260 -10.305 1.00 85.38 108 ARG A C 1
ATOM 908 O O . ARG A 1 108 ? -3.949 -0.041 -11.467 1.00 85.38 108 ARG A O 1
ATOM 915 N N . LYS A 1 109 ? -3.976 1.478 -9.802 1.00 87.19 109 LYS A N 1
ATOM 916 C CA . LYS A 1 109 ? -3.307 2.549 -10.555 1.00 87.19 109 LYS A CA 1
ATOM 917 C C . LYS A 1 109 ? -1.834 2.219 -10.791 1.00 87.19 109 LYS A C 1
ATOM 919 O O . LYS A 1 109 ? -1.379 2.339 -11.920 1.00 87.19 109 LYS A O 1
ATOM 924 N N . LEU A 1 110 ? -1.133 1.736 -9.766 1.00 89.88 110 LEU A N 1
ATOM 925 C CA . LEU A 1 110 ? 0.263 1.307 -9.846 1.00 89.88 110 LEU A CA 1
ATOM 926 C C . LEU A 1 110 ? 0.448 0.194 -10.884 1.00 89.88 110 LEU A C 1
ATOM 928 O O . LEU A 1 110 ? 1.310 0.298 -11.749 1.00 89.88 110 LEU A O 1
ATOM 932 N N . ILE A 1 111 ? -0.400 -0.838 -10.845 1.00 86.56 111 ILE A N 1
ATOM 933 C CA . ILE A 1 111 ? -0.366 -1.939 -11.816 1.00 86.56 111 ILE A CA 1
ATOM 934 C C . ILE A 1 111 ? -0.567 -1.404 -13.234 1.00 86.56 111 ILE A C 1
ATOM 936 O O . ILE A 1 111 ? 0.182 -1.776 -14.127 1.00 86.56 111 ILE A O 1
ATOM 940 N N . ARG A 1 112 ? -1.538 -0.509 -13.450 1.00 84.94 112 ARG A N 1
ATOM 941 C CA . ARG A 1 112 ? -1.786 0.086 -14.773 1.00 84.94 112 ARG A CA 1
ATOM 942 C C . ARG A 1 112 ? -0.639 0.964 -15.267 1.00 84.94 112 ARG A C 1
ATOM 944 O O . ARG A 1 112 ? -0.395 0.975 -16.462 1.00 84.94 112 ARG A O 1
ATOM 951 N N . ALA A 1 113 ? 0.028 1.689 -14.373 1.00 85.31 113 ALA A N 1
ATOM 952 C CA . ALA A 1 113 ? 1.150 2.555 -14.725 1.00 85.31 113 ALA A CA 1
ATOM 953 C C . ALA A 1 113 ? 2.411 1.760 -15.103 1.00 85.31 113 ALA A C 1
ATOM 955 O O . ALA A 1 113 ? 3.199 2.215 -15.922 1.00 85.31 113 ALA A O 1
ATOM 956 N N . ILE A 1 114 ? 2.600 0.577 -14.509 1.00 85.31 114 ILE A N 1
ATOM 957 C CA . ILE A 1 114 ? 3.784 -0.269 -14.732 1.00 85.31 114 ILE A CA 1
ATOM 958 C C . ILE A 1 114 ? 3.537 -1.331 -15.811 1.00 85.31 114 ILE A C 1
ATOM 960 O O . ILE A 1 114 ? 4.491 -1.846 -16.397 1.00 85.31 114 ILE A O 1
ATOM 964 N N . ALA A 1 115 ? 2.273 -1.683 -16.064 1.00 81.12 115 ALA A N 1
ATOM 965 C CA . ALA A 1 115 ? 1.916 -2.634 -17.102 1.00 81.12 115 ALA A CA 1
ATOM 966 C C . ALA A 1 115 ? 2.458 -2.165 -18.462 1.00 81.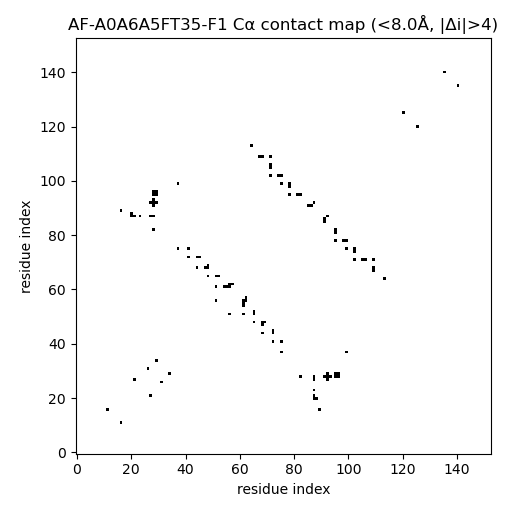12 115 ALA A C 1
ATOM 968 O O . ALA A 1 115 ? 2.378 -0.974 -18.776 1.00 81.12 115 ALA A O 1
ATOM 969 N N . PRO A 1 116 ? 2.988 -3.088 -19.282 1.00 73.19 116 PRO A N 1
ATOM 970 C CA . PRO A 1 116 ? 3.354 -2.751 -20.646 1.00 73.19 116 PRO A CA 1
ATOM 971 C C . PRO A 1 116 ? 2.123 -2.192 -21.376 1.00 73.19 116 PRO A C 1
ATOM 973 O O . PRO A 1 116 ? 0.996 -2.624 -21.093 1.00 73.19 116 PRO A O 1
ATOM 976 N N . PRO A 1 117 ? 2.314 -1.233 -22.300 1.00 67.50 117 PRO A N 1
ATOM 977 C CA . PRO A 1 117 ? 1.210 -0.705 -23.082 1.00 67.50 117 PRO A CA 1
ATOM 978 C C . PRO A 1 117 ? 0.482 -1.871 -23.762 1.00 67.50 117 PRO A C 1
ATOM 980 O O . PRO A 1 117 ? 1.137 -2.817 -24.216 1.00 67.50 117 PRO A O 1
ATOM 983 N N . PRO A 1 118 ? -0.863 -1.849 -23.816 1.00 69.38 118 PRO A N 1
ATOM 984 C CA . PRO A 1 118 ? -1.591 -2.895 -24.511 1.00 69.38 118 PRO A CA 1
ATOM 985 C C . PRO A 1 118 ? -1.069 -2.971 -25.952 1.00 69.38 118 PRO A C 1
ATOM 987 O O . PRO A 1 118 ? -0.851 -1.919 -26.566 1.00 69.38 118 PRO A O 1
ATOM 990 N N . PRO A 1 119 ? -0.843 -4.182 -26.494 1.00 70.62 119 PRO A N 1
ATOM 991 C CA . PRO A 1 119 ? -0.352 -4.324 -27.854 1.00 70.62 119 PRO A CA 1
ATOM 992 C C . PRO A 1 119 ? -1.280 -3.561 -28.809 1.00 70.62 119 PRO A C 1
ATOM 994 O O . PRO A 1 119 ? -2.503 -3.569 -28.607 1.00 70.62 119 PRO A O 1
ATOM 997 N N . PRO A 1 120 ? -0.735 -2.873 -29.829 1.00 71.38 120 PRO A N 1
ATOM 998 C CA . PRO A 1 120 ? -1.556 -2.153 -30.786 1.00 71.38 120 PRO A CA 1
ATOM 999 C C . PRO A 1 120 ? -2.574 -3.120 -31.391 1.00 71.38 120 PRO A C 1
ATOM 1001 O O . PRO A 1 120 ? -2.207 -4.192 -31.874 1.00 71.38 120 PRO A O 1
ATOM 1004 N N . LEU A 1 121 ? -3.858 -2.744 -31.344 1.00 69.88 121 LEU A N 1
ATOM 1005 C CA . LEU A 1 121 ? -4.936 -3.574 -31.881 1.00 69.88 121 LEU A CA 1
ATOM 1006 C C . LEU A 1 121 ? -4.604 -3.954 -33.325 1.00 69.88 121 LEU A C 1
ATOM 1008 O O . LEU A 1 121 ? -4.392 -3.074 -34.171 1.00 69.88 121 LEU A O 1
ATOM 1012 N N . THR A 1 122 ? -4.588 -5.254 -33.614 1.00 72.38 122 THR A N 1
ATOM 1013 C CA . THR A 1 122 ? -4.390 -5.742 -34.981 1.00 72.38 122 THR A CA 1
ATOM 1014 C C . THR A 1 122 ? -5.516 -5.219 -35.882 1.00 72.38 122 THR A C 1
ATOM 1016 O O . THR A 1 122 ? -6.602 -4.868 -35.408 1.00 72.38 122 THR A O 1
ATOM 1019 N N . LYS A 1 123 ? -5.290 -5.136 -37.204 1.00 69.81 123 LYS A N 1
ATOM 1020 C CA . LYS A 1 123 ? -6.303 -4.636 -38.162 1.00 69.81 123 LYS A CA 1
ATOM 1021 C C . LYS A 1 123 ? -7.654 -5.357 -37.998 1.00 69.81 123 LYS A C 1
ATOM 1023 O O . LYS A 1 123 ? -8.698 -4.710 -38.028 1.00 69.81 123 LYS A O 1
ATOM 1028 N N . PHE A 1 124 ? -7.619 -6.658 -37.703 1.00 66.88 124 PHE A N 1
ATOM 1029 C CA . PHE A 1 124 ? -8.796 -7.465 -37.369 1.00 66.88 124 PHE A CA 1
ATOM 1030 C C . PHE A 1 124 ? -9.493 -7.019 -36.081 1.00 66.88 124 PHE A C 1
ATOM 1032 O O . PHE A 1 124 ? -10.707 -6.853 -36.068 1.00 66.88 124 PHE A O 1
ATOM 1039 N N . GLN A 1 125 ? -8.754 -6.747 -35.006 1.00 67.19 125 GLN A N 1
ATOM 1040 C CA . GLN A 1 125 ? -9.346 -6.275 -33.751 1.00 67.19 125 GLN A CA 1
ATOM 1041 C C . GLN A 1 125 ? -9.963 -4.873 -33.884 1.00 67.19 125 GLN A C 1
ATOM 1043 O O . GLN A 1 125 ? -10.987 -4.593 -33.260 1.00 67.19 125 GLN A O 1
ATOM 1048 N N . LYS A 1 126 ? -9.393 -4.005 -34.734 1.00 70.12 126 LYS A N 1
ATOM 1049 C CA . LYS A 1 126 ? -9.990 -2.705 -35.098 1.00 70.12 126 LYS A CA 1
ATOM 1050 C C . LYS A 1 126 ? -11.282 -2.863 -35.906 1.00 70.12 126 LYS A C 1
ATOM 1052 O O . LYS A 1 126 ? -12.211 -2.081 -35.724 1.00 70.12 126 LYS A O 1
ATOM 1057 N N . LEU A 1 127 ? -11.355 -3.864 -36.783 1.00 70.75 127 LEU A N 1
ATOM 1058 C CA . LEU A 1 127 ? -12.573 -4.175 -37.532 1.00 70.75 127 LEU A CA 1
ATOM 1059 C C . LEU A 1 127 ? -13.662 -4.721 -36.599 1.00 70.75 127 LEU A C 1
ATOM 1061 O O . LEU A 1 127 ? -14.780 -4.218 -36.607 1.00 70.75 127 LEU A O 1
ATOM 1065 N N . VAL A 1 128 ? -13.319 -5.670 -35.726 1.00 73.19 128 VAL A N 1
ATOM 1066 C CA . VAL A 1 128 ? -14.249 -6.266 -34.752 1.00 73.19 128 VAL A CA 1
ATOM 1067 C C . VAL A 1 128 ? -14.787 -5.219 -33.773 1.00 73.19 128 VAL A C 1
ATOM 1069 O O . VAL A 1 128 ? -15.972 -5.236 -33.453 1.00 73.19 128 VAL A O 1
ATOM 1072 N N . SER A 1 129 ? -13.964 -4.269 -33.316 1.00 67.00 129 SER A N 1
ATOM 1073 C CA . SER A 1 129 ? -14.430 -3.191 -32.434 1.00 67.00 129 SER A CA 1
ATOM 1074 C C . SER A 1 129 ? -15.345 -2.194 -33.150 1.00 67.00 129 SER A C 1
ATOM 1076 O O . SER A 1 129 ? -16.348 -1.779 -32.570 1.00 67.00 129 SER A O 1
ATOM 1078 N N . ARG A 1 130 ? -15.072 -1.869 -34.423 1.00 69.44 130 ARG A N 1
ATOM 1079 C CA . ARG A 1 130 ? -15.983 -1.073 -35.264 1.00 69.44 130 ARG A CA 1
ATOM 1080 C C . ARG A 1 130 ? -17.316 -1.786 -35.474 1.00 69.44 130 ARG A C 1
ATOM 1082 O O . ARG A 1 130 ? -18.353 -1.190 -35.209 1.00 69.44 130 ARG A O 1
ATOM 1089 N N . VAL A 1 131 ? -17.291 -3.064 -35.851 1.00 71.88 131 VAL A N 1
ATOM 1090 C CA . VAL A 1 131 ? -18.500 -3.880 -36.048 1.00 71.88 131 VAL A CA 1
ATOM 1091 C C . VAL A 1 131 ? -19.296 -3.992 -34.748 1.00 71.88 131 VAL A C 1
ATOM 1093 O O . VAL A 1 131 ? -20.502 -3.779 -34.745 1.00 71.88 131 VAL A O 1
ATOM 1096 N N . ARG A 1 132 ? -18.634 -4.216 -33.608 1.00 69.88 132 ARG A N 1
ATOM 1097 C CA . ARG A 1 132 ? -19.292 -4.263 -32.294 1.00 69.88 132 ARG A CA 1
ATOM 1098 C C . ARG A 1 132 ? -19.942 -2.934 -31.907 1.00 69.88 132 ARG A C 1
ATOM 1100 O O . ARG A 1 132 ? -21.013 -2.943 -31.304 1.00 69.88 132 ARG A O 1
ATOM 1107 N N . ASN A 1 133 ? -19.310 -1.807 -32.227 1.00 69.88 133 ASN A N 1
ATOM 1108 C CA . ASN A 1 133 ? -19.872 -0.483 -31.962 1.00 69.88 133 ASN A CA 1
ATOM 1109 C C . ASN A 1 133 ? -21.073 -0.185 -32.868 1.00 69.88 133 ASN A C 1
ATOM 1111 O O . ASN A 1 133 ? -22.066 0.336 -32.371 1.00 69.88 133 ASN A O 1
ATOM 1115 N N . VAL A 1 134 ? -21.024 -0.601 -34.137 1.00 71.69 134 VAL A N 1
ATOM 1116 C CA . VAL A 1 134 ? -22.154 -0.515 -35.076 1.00 71.69 134 VAL A CA 1
ATOM 1117 C C . VAL A 1 134 ? -23.317 -1.406 -34.625 1.00 71.69 134 VAL A C 1
ATOM 1119 O O . VAL A 1 134 ? -24.457 -0.958 -34.564 1.00 71.69 134 VAL A O 1
ATOM 1122 N N . ILE A 1 135 ? -23.047 -2.643 -34.202 1.00 68.88 135 ILE A N 1
ATOM 1123 C CA . ILE A 1 135 ? -24.080 -3.538 -33.660 1.00 68.88 135 ILE A CA 1
ATOM 1124 C C . ILE A 1 135 ? -24.707 -2.941 -32.392 1.00 68.88 135 ILE A C 1
ATOM 1126 O O . ILE A 1 135 ? -25.918 -3.008 -32.230 1.00 68.88 135 ILE A O 1
ATOM 1130 N N . ARG A 1 136 ? -23.922 -2.301 -31.515 1.00 64.56 136 ARG A N 1
ATOM 1131 C CA . ARG A 1 136 ? -24.450 -1.601 -30.328 1.00 64.56 136 ARG A CA 1
ATOM 1132 C C . ARG A 1 136 ? -25.269 -0.356 -30.651 1.00 64.56 136 ARG A C 1
ATOM 1134 O O . ARG A 1 136 ? -26.160 -0.034 -29.871 1.00 64.56 136 ARG A O 1
ATOM 1141 N N . SER A 1 137 ? -24.955 0.362 -31.728 1.00 68.38 137 SER A N 1
ATOM 1142 C CA . SER A 1 137 ? -25.748 1.519 -32.151 1.00 68.38 137 SER A CA 1
ATOM 1143 C C . SER A 1 137 ? -27.045 1.106 -32.844 1.00 68.38 137 SER A C 1
ATOM 1145 O O . SER A 1 137 ? -28.035 1.814 -32.723 1.00 68.38 137 SER A O 1
ATOM 1147 N N . ILE A 1 138 ? -27.049 -0.041 -33.532 1.00 69.31 138 ILE A N 1
ATOM 1148 C CA . ILE A 1 138 ? -28.238 -0.598 -34.198 1.00 69.31 138 ILE A CA 1
ATOM 1149 C C . ILE A 1 138 ? -29.147 -1.318 -33.191 1.00 69.31 138 ILE A C 1
ATOM 1151 O O . ILE A 1 138 ? -30.363 -1.168 -33.237 1.00 69.31 138 ILE A O 1
ATOM 1155 N N . PHE A 1 139 ? -28.562 -2.045 -32.239 1.00 61.78 139 PHE A N 1
ATOM 1156 C CA . PHE A 1 139 ? -29.260 -2.695 -31.133 1.00 61.78 139 PHE A CA 1
ATOM 1157 C C . PHE A 1 139 ? -28.817 -2.068 -29.809 1.00 61.78 139 PHE A C 1
ATOM 1159 O O . PHE A 1 139 ? -28.014 -2.656 -29.071 1.00 61.78 139 PHE A O 1
ATOM 1166 N N . PRO A 1 140 ? -29.307 -0.859 -29.478 1.00 60.28 140 PRO A N 1
ATOM 1167 C CA . PRO A 1 140 ? -29.117 -0.330 -28.144 1.00 60.28 140 PRO A CA 1
ATOM 1168 C C . PRO A 1 140 ? -29.780 -1.311 -27.179 1.00 60.28 140 PRO A C 1
ATOM 1170 O O . PRO A 1 140 ? -30.959 -1.629 -27.327 1.00 60.28 140 PRO A O 1
ATOM 1173 N N . ASN A 1 141 ? -29.023 -1.813 -26.201 1.00 55.81 141 ASN A N 1
ATOM 1174 C CA . ASN A 1 141 ? -29.574 -2.604 -25.104 1.00 55.81 141 ASN A CA 1
ATOM 1175 C C . ASN A 1 141 ? -30.667 -1.771 -24.415 1.00 55.81 141 ASN A C 1
ATOM 1177 O O . ASN A 1 141 ? -30.376 -0.987 -23.507 1.00 55.81 141 ASN A O 1
ATOM 1181 N N . ARG A 1 142 ? -31.927 -1.934 -24.834 1.00 52.78 142 ARG A N 1
ATOM 1182 C CA . ARG A 1 142 ? -33.087 -1.517 -24.055 1.00 52.78 142 ARG A CA 1
ATOM 1183 C C . ARG A 1 142 ? -33.030 -2.352 -22.788 1.00 52.78 142 ARG A C 1
ATOM 1185 O O . ARG A 1 142 ? -33.412 -3.517 -22.781 1.00 52.78 142 ARG A O 1
ATOM 1192 N N . ARG A 1 143 ? -32.517 -1.760 -21.708 1.00 52.03 143 ARG A N 1
ATOM 1193 C CA . ARG A 1 143 ? -32.858 -2.229 -20.369 1.00 52.03 143 ARG A CA 1
ATOM 1194 C C . ARG A 1 143 ? -34.377 -2.163 -20.297 1.00 52.03 143 ARG A C 1
ATOM 1196 O O . ARG A 1 143 ? -34.936 -1.068 -20.298 1.00 52.03 143 ARG A O 1
ATOM 1203 N N . LEU A 1 144 ? -35.021 -3.325 -20.308 1.00 51.25 144 LEU A N 1
ATOM 1204 C CA . LEU A 1 144 ? -36.402 -3.456 -19.880 1.00 51.25 144 LEU A CA 1
ATOM 1205 C C . LEU A 1 144 ? -36.457 -2.849 -18.476 1.00 51.25 144 LEU A C 1
ATOM 1207 O O . LEU A 1 144 ? -35.833 -3.368 -17.549 1.00 51.25 144 LEU A O 1
ATOM 1211 N N . ARG A 1 145 ? -37.108 -1.688 -18.341 1.00 50.00 145 ARG A N 1
ATOM 1212 C CA . ARG A 1 145 ? -37.572 -1.255 -17.024 1.00 50.00 145 ARG A CA 1
ATOM 1213 C C . ARG A 1 145 ? -38.545 -2.342 -16.565 1.00 50.00 145 ARG A C 1
ATOM 1215 O O . ARG A 1 145 ? -39.411 -2.698 -17.366 1.00 50.00 145 ARG A O 1
ATOM 1222 N N . PRO A 1 146 ? -38.423 -2.884 -15.347 1.00 44.47 146 PRO A N 1
ATOM 1223 C CA . PRO A 1 146 ? -39.552 -3.586 -14.767 1.00 44.47 146 PRO A CA 1
ATOM 1224 C C . PRO A 1 146 ? -40.695 -2.570 -14.708 1.00 44.47 146 PRO A C 1
ATOM 1226 O O . PRO A 1 146 ? -40.517 -1.481 -14.162 1.00 44.47 146 PRO A O 1
ATOM 1229 N N . SER A 1 147 ? -41.796 -2.865 -15.397 1.00 46.78 147 SER A N 1
ATOM 1230 C CA . SER A 1 147 ? -42.994 -2.041 -15.338 1.00 46.78 147 SER A CA 1
ATOM 1231 C C . SER A 1 147 ? -43.538 -2.092 -13.921 1.00 46.78 147 SER A C 1
ATOM 1233 O O . SER A 1 147 ? -43.673 -3.171 -13.341 1.00 46.78 147 SER A O 1
ATOM 1235 N N . ASP A 1 148 ? -43.849 -0.916 -13.393 1.00 45.31 148 ASP A N 1
ATOM 1236 C CA . ASP A 1 148 ? -44.664 -0.729 -12.206 1.00 45.31 148 ASP A CA 1
ATOM 1237 C C . ASP A 1 148 ? -46.025 -1.409 -12.423 1.00 45.31 148 ASP A C 1
ATOM 1239 O O . ASP A 1 148 ? -46.953 -0.817 -12.968 1.00 45.31 148 ASP A O 1
ATOM 1243 N N . ASN A 1 149 ? -46.156 -2.672 -12.010 1.00 45.69 149 ASN A N 1
ATOM 1244 C CA . ASN A 1 149 ? -47.461 -3.285 -11.781 1.00 45.69 149 ASN A CA 1
ATOM 1245 C C . ASN A 1 149 ? -47.933 -2.882 -10.384 1.00 45.69 149 ASN A C 1
ATOM 1247 O O . ASN A 1 149 ? -47.944 -3.672 -9.445 1.00 45.69 149 ASN A O 1
ATOM 1251 N N . THR A 1 150 ? -48.334 -1.625 -10.273 1.00 46.66 150 THR A N 1
ATOM 1252 C CA . THR A 1 150 ? -49.265 -1.169 -9.245 1.00 46.66 150 THR A CA 1
ATOM 1253 C C . THR A 1 150 ? -50.215 -0.214 -9.924 1.00 46.66 150 THR A C 1
ATOM 1255 O O . THR A 1 150 ? -49.937 0.977 -9.987 1.00 46.66 150 THR A O 1
ATOM 1258 N N . GLN A 1 151 ? -51.305 -0.760 -10.462 1.00 40.88 151 GLN A N 1
ATOM 1259 C CA . GLN A 1 151 ? -52.615 -0.119 -10.480 1.00 40.88 151 GLN A CA 1
ATOM 1260 C C . GLN A 1 151 ? -53.672 -1.065 -11.059 1.00 40.88 151 GLN A C 1
ATOM 1262 O O . GLN A 1 151 ? -53.501 -1.608 -12.148 1.00 40.88 151 GLN A O 1
ATOM 1267 N N . ASN A 1 152 ? -54.777 -1.129 -10.314 1.00 37.91 152 ASN A N 1
ATOM 1268 C CA . ASN A 1 152 ? -56.152 -1.415 -10.718 1.00 37.91 152 ASN A CA 1
ATOM 1269 C C . ASN A 1 152 ? -56.782 -2.750 -10.283 1.00 37.91 152 ASN A C 1
ATOM 1271 O O . ASN A 1 152 ? -56.643 -3.774 -10.948 1.00 37.91 152 ASN A O 1
ATOM 1275 N N . ILE A 1 153 ? -57.620 -2.549 -9.250 1.00 39.44 153 ILE A N 1
ATOM 1276 C CA . ILE A 1 153 ? -58.900 -3.181 -8.883 1.00 39.44 153 ILE A CA 1
ATOM 1277 C C . ILE A 1 153 ? -58.801 -4.270 -7.819 1.00 39.44 153 ILE A C 1
ATOM 1279 O O . ILE A 1 153 ? -58.354 -5.394 -8.125 1.00 39.44 153 ILE A O 1
#

Organism: Caenorhabditis remanei (NCBI:txid31234)

Solvent-accessible surface area (backbone atoms only — not comparable to full-atom values): 9460 Å² total; per-residue (Å²): 142,80,70,69,72,68,57,64,76,68,67,75,80,77,84,69,74,78,84,65,74,69,76,96,46,103,40,69,54,49,46,72,64,59,49,50,53,53,50,52,52,50,53,54,47,50,51,51,45,56,57,52,67,74,42,70,77,82,41,66,69,52,48,53,51,44,50,54,46,53,52,53,47,49,55,55,51,48,45,57,48,47,70,73,70,55,68,91,41,73,70,49,25,52,53,42,43,53,50,49,52,48,50,63,56,45,48,58,51,52,50,62,72,68,46,75,79,78,75,79,72,49,76,64,54,53,49,52,51,50,52,51,50,51,51,42,69,76,52,61,83,75,74,77,70,83,74,84,89,79,85,87,134

Radius of gyration: 24.3 Å; Cα contacts (8 Å, |Δi|>4): 61; chains: 1; bounding box: 80×29×62 Å